Protein AF-A0A0C3EJ64-F1 (afdb_monomer_lite)

Structure (mmCIF, N/CA/C/O backbone):
data_AF-A0A0C3EJ64-F1
#
_entry.id   AF-A0A0C3EJ64-F1
#
loop_
_atom_site.group_PDB
_atom_site.id
_atom_site.type_symbol
_atom_site.label_atom_id
_atom_site.label_alt_id
_atom_site.label_comp_id
_atom_site.label_asym_id
_atom_site.label_entity_id
_atom_site.label_seq_id
_atom_site.pdbx_PDB_ins_code
_atom_site.Cartn_x
_atom_site.Cartn_y
_atom_site.Cartn_z
_atom_site.occupancy
_atom_site.B_iso_or_equiv
_atom_site.auth_seq_id
_atom_site.auth_comp_id
_atom_site.auth_asym_id
_atom_site.auth_atom_id
_atom_site.pdbx_PDB_model_num
ATOM 1 N N . MET A 1 1 ? 1.239 -13.150 14.189 1.00 53.00 1 MET A N 1
ATOM 2 C CA . MET A 1 1 ? 2.636 -13.307 13.728 1.00 53.00 1 MET A CA 1
ATOM 3 C C . MET A 1 1 ? 3.545 -12.463 14.617 1.00 53.00 1 MET A C 1
ATOM 5 O O . MET A 1 1 ? 3.537 -11.247 14.489 1.00 53.00 1 MET A O 1
ATOM 9 N N . LYS A 1 2 ? 4.251 -13.056 15.588 1.00 46.66 2 LYS A N 1
ATOM 10 C CA . LYS A 1 2 ? 5.261 -12.327 16.379 1.00 46.66 2 LYS A CA 1
ATOM 11 C C . LYS A 1 2 ? 6.628 -12.629 15.751 1.00 46.66 2 LYS A C 1
ATOM 13 O O . LYS A 1 2 ? 6.936 -13.804 15.600 1.00 46.66 2 LYS A O 1
ATOM 18 N N . LYS A 1 3 ? 7.412 -11.588 15.426 1.00 65.31 3 LYS A N 1
ATOM 19 C CA . LYS A 1 3 ? 8.783 -11.632 14.851 1.00 65.31 3 LYS A CA 1
ATOM 20 C C . LYS A 1 3 ? 8.936 -11.791 13.323 1.00 65.31 3 LYS A C 1
ATOM 22 O O . LYS A 1 3 ? 9.925 -12.368 12.893 1.00 65.31 3 LYS A O 1
ATOM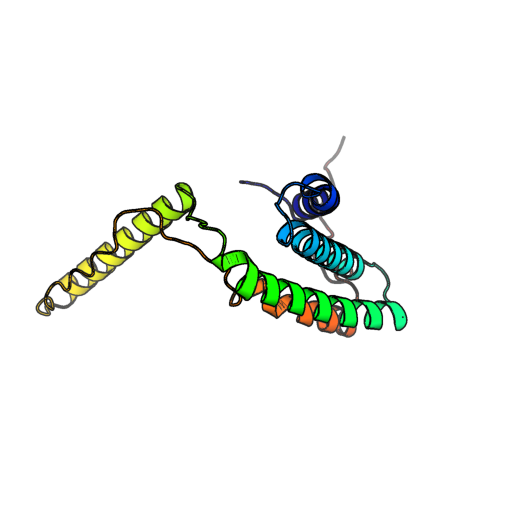 27 N N . LEU A 1 4 ? 8.035 -11.248 12.500 1.00 74.25 4 LEU A N 1
ATOM 28 C CA . LEU A 1 4 ? 8.372 -11.063 11.078 1.00 74.25 4 LEU A CA 1
ATOM 29 C C . LEU A 1 4 ? 9.239 -9.816 10.905 1.00 74.25 4 LEU A C 1
ATOM 31 O O . LEU A 1 4 ? 8.862 -8.722 11.336 1.00 74.25 4 LEU A O 1
ATOM 35 N N . ARG A 1 5 ? 10.398 -9.991 10.279 1.00 75.00 5 ARG A N 1
ATOM 36 C CA . ARG A 1 5 ? 11.263 -8.904 9.824 1.00 75.00 5 ARG A CA 1
ATOM 37 C C . ARG A 1 5 ? 10.735 -8.363 8.498 1.00 75.00 5 ARG A C 1
ATOM 39 O O . ARG A 1 5 ? 9.989 -9.028 7.786 1.00 75.00 5 ARG A O 1
ATOM 46 N N . ALA A 1 6 ? 11.165 -7.158 8.131 1.00 69.56 6 ALA A N 1
ATOM 47 C CA . ALA A 1 6 ? 10.780 -6.536 6.861 1.00 69.56 6 ALA A CA 1
ATOM 48 C C . ALA A 1 6 ? 11.119 -7.406 5.629 1.00 69.56 6 ALA A C 1
ATOM 50 O O . ALA A 1 6 ? 10.414 -7.347 4.623 1.00 69.56 6 ALA A O 1
ATOM 51 N N . LEU A 1 7 ? 12.176 -8.224 5.719 1.00 72.62 7 LEU A N 1
ATOM 52 C CA . LEU A 1 7 ? 12.563 -9.177 4.675 1.00 72.62 7 LEU A CA 1
ATOM 53 C C . LEU A 1 7 ? 11.537 -10.302 4.515 1.00 72.62 7 LEU A C 1
ATOM 55 O O . LEU A 1 7 ? 11.116 -10.573 3.399 1.00 72.62 7 LEU A O 1
ATOM 59 N N . ASP A 1 8 ? 11.044 -10.862 5.618 1.00 82.25 8 ASP A N 1
ATOM 60 C CA . ASP A 1 8 ? 10.081 -11.964 5.569 1.00 82.25 8 ASP A CA 1
ATOM 61 C C . ASP A 1 8 ? 8.775 -11.523 4.876 1.00 82.25 8 ASP A C 1
ATOM 63 O O . ASP A 1 8 ? 8.204 -12.257 4.076 1.00 82.25 8 ASP A O 1
ATOM 67 N N . PHE A 1 9 ? 8.330 -10.278 5.099 1.00 76.00 9 PHE A N 1
ATOM 68 C CA . PHE A 1 9 ? 7.167 -9.717 4.394 1.00 76.00 9 PHE A CA 1
ATOM 69 C C . PHE A 1 9 ? 7.386 -9.569 2.885 1.00 76.00 9 PHE A C 1
ATOM 71 O O . PHE A 1 9 ? 6.452 -9.774 2.111 1.00 76.00 9 PHE A O 1
ATOM 78 N N . LYS A 1 10 ? 8.601 -9.205 2.458 1.00 76.00 10 LYS A N 1
ATOM 79 C CA . LYS A 1 10 ? 8.945 -9.139 1.033 1.00 76.00 10 LYS A CA 1
ATOM 80 C C . LYS A 1 10 ? 8.849 -10.525 0.408 1.00 76.00 10 LYS A C 1
ATOM 82 O O . LYS A 1 10 ? 8.245 -10.651 -0.650 1.00 76.00 10 LYS A O 1
ATOM 87 N N . ASP A 1 11 ? 9.459 -11.519 1.039 1.00 81.88 11 ASP A N 1
ATOM 88 C CA . ASP A 1 11 ? 9.559 -12.857 0.461 1.00 81.88 11 ASP A CA 1
ATOM 89 C C . ASP A 1 11 ? 8.171 -13.510 0.380 1.00 81.88 11 ASP A C 1
ATOM 91 O O . ASP A 1 11 ? 7.820 -14.095 -0.642 1.00 81.88 11 ASP A O 1
ATOM 95 N N . ILE A 1 12 ? 7.319 -13.283 1.388 1.00 85.44 12 ILE A N 1
ATOM 96 C CA . ILE A 1 12 ? 5.901 -13.668 1.341 1.00 85.44 12 ILE A CA 1
ATOM 97 C C . ILE A 1 12 ? 5.193 -13.010 0.152 1.00 85.44 12 ILE A C 1
ATOM 99 O O . ILE A 1 12 ? 4.483 -13.690 -0.579 1.00 85.44 12 ILE A O 1
ATOM 103 N N . LEU A 1 13 ? 5.385 -11.706 -0.071 1.00 79.75 13 LEU A N 1
AT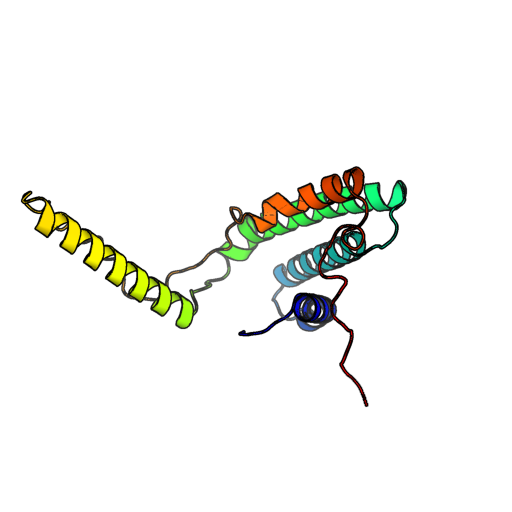OM 104 C CA . LEU A 1 13 ? 4.739 -10.996 -1.179 1.00 79.75 13 LEU A CA 1
ATOM 105 C C . LEU A 1 13 ? 5.204 -11.474 -2.558 1.00 79.75 13 LEU A C 1
ATOM 107 O O . LEU A 1 13 ? 4.402 -11.494 -3.485 1.00 79.75 13 LEU A O 1
ATOM 111 N N . GLN A 1 14 ? 6.467 -11.881 -2.698 1.00 81.25 14 GLN A N 1
ATOM 112 C CA . GLN A 1 14 ? 6.980 -12.426 -3.959 1.00 81.25 14 GLN A CA 1
ATOM 113 C C . GLN A 1 14 ? 6.333 -13.768 -4.317 1.00 81.25 14 GLN A C 1
ATOM 115 O O . GLN A 1 14 ? 6.091 -14.031 -5.491 1.00 81.25 14 GLN A O 1
ATOM 120 N N . VAL A 1 15 ? 6.030 -14.599 -3.318 1.00 86.81 15 VAL A N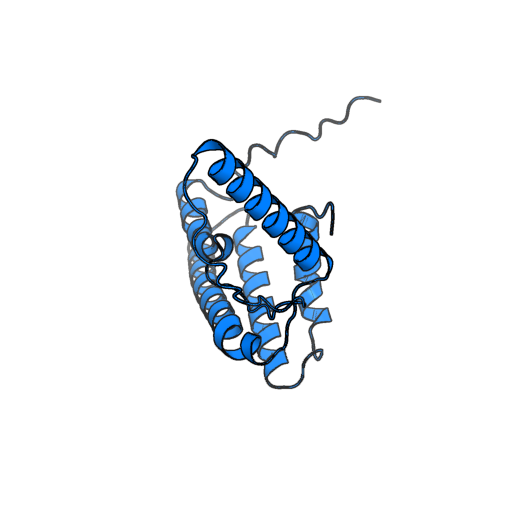 1
ATOM 121 C CA . VAL A 1 15 ? 5.385 -15.906 -3.525 1.00 86.81 15 VAL A CA 1
ATOM 122 C C . VAL A 1 15 ? 3.856 -15.790 -3.546 1.00 86.81 15 VAL A C 1
ATOM 124 O O . VAL A 1 15 ? 3.183 -16.622 -4.149 1.00 86.81 15 VAL A O 1
ATOM 127 N N . ALA A 1 16 ? 3.296 -14.736 -2.945 1.00 86.25 16 ALA A N 1
ATOM 128 C CA . ALA A 1 16 ? 1.856 -14.540 -2.822 1.00 86.25 16 ALA A CA 1
ATOM 129 C C . ALA A 1 16 ? 1.131 -14.568 -4.175 1.00 86.25 16 ALA A C 1
ATOM 131 O O . ALA A 1 16 ? 0.091 -15.209 -4.260 1.00 86.25 16 ALA A O 1
ATOM 132 N N . ILE A 1 17 ? 1.685 -13.945 -5.222 1.00 85.69 17 ILE A N 1
ATOM 133 C CA . ILE A 1 17 ? 1.077 -13.906 -6.569 1.00 85.69 17 ILE A CA 1
ATOM 134 C C . ILE A 1 17 ? 0.671 -15.319 -7.025 1.00 85.69 17 ILE A C 1
ATOM 136 O O . ILE A 1 17 ? -0.485 -15.544 -7.377 1.00 85.69 17 ILE A O 1
ATOM 140 N N . LEU A 1 18 ? 1.583 -16.289 -6.891 1.00 85.69 18 LEU A N 1
ATOM 141 C CA . LEU A 1 18 ? 1.348 -17.689 -7.264 1.00 85.69 18 LEU A CA 1
ATOM 142 C C . LEU A 1 18 ? 0.320 -18.377 -6.356 1.00 85.69 18 LEU A C 1
ATOM 144 O O . LEU A 1 18 ? -0.490 -19.169 -6.818 1.00 85.69 18 LEU A O 1
ATOM 148 N N . CYS A 1 19 ? 0.335 -18.092 -5.053 1.00 88.94 19 CYS A N 1
ATOM 149 C CA . CYS A 1 19 ? -0.607 -18.705 -4.112 1.00 88.94 19 CYS A CA 1
ATOM 150 C C . CYS A 1 19 ? -2.047 -18.207 -4.284 1.00 88.94 19 CYS A C 1
ATOM 152 O O . CYS A 1 19 ? -2.983 -18.897 -3.885 1.00 88.94 19 CYS A O 1
ATOM 154 N N . PHE A 1 20 ? -2.215 -16.996 -4.808 1.00 86.69 20 PHE A N 1
ATOM 155 C CA . PHE A 1 20 ? -3.518 -16.385 -5.024 1.00 86.69 20 PHE A CA 1
ATOM 156 C C . PHE A 1 20 ? -4.100 -16.697 -6.407 1.00 86.69 20 PHE A C 1
ATOM 158 O O . PHE A 1 20 ? -5.221 -16.283 -6.675 1.00 86.69 20 PHE A O 1
ATOM 165 N N . GLU A 1 21 ? -3.371 -17.384 -7.293 1.00 89.69 21 GLU A N 1
ATOM 166 C CA . GLU A 1 21 ? -3.820 -17.660 -8.663 1.00 89.69 21 GLU A CA 1
ATOM 167 C C . GLU A 1 21 ? -4.940 -18.705 -8.665 1.00 89.69 21 GLU A C 1
ATOM 169 O O . GLU A 1 21 ? -4.760 -19.827 -8.191 1.00 89.69 21 GLU A O 1
ATOM 174 N N . GLY A 1 22 ? -6.123 -18.325 -9.160 1.00 87.88 22 GLY A N 1
ATOM 175 C CA . GLY A 1 22 ? -7.301 -19.191 -9.172 1.00 87.88 22 GLY A CA 1
ATOM 176 C C . GLY A 1 22 ? -7.896 -19.466 -7.788 1.00 87.88 22 GLY A C 1
ATOM 177 O O . GLY A 1 22 ? -8.739 -20.357 -7.655 1.00 87.88 22 GLY A O 1
ATOM 178 N N . LEU A 1 23 ? -7.478 -18.728 -6.752 1.00 90.06 23 LEU A N 1
ATOM 179 C CA . LEU A 1 23 ? -8.003 -18.907 -5.398 1.00 90.06 23 LEU A CA 1
ATOM 180 C C . LEU A 1 23 ? -9.417 -18.331 -5.268 1.00 90.06 23 L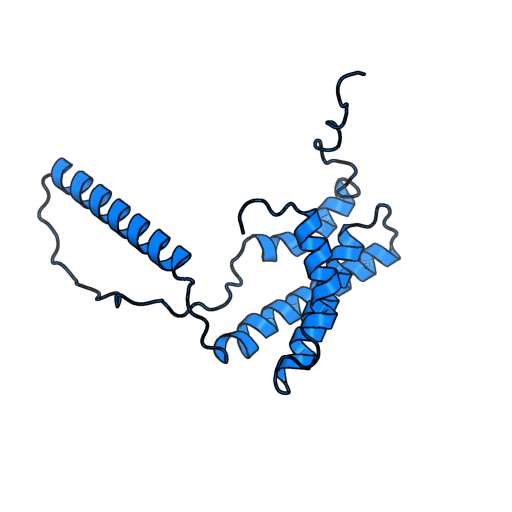EU A C 1
ATOM 182 O O . LEU A 1 23 ? -10.228 -18.842 -4.491 1.00 90.06 23 LEU A O 1
ATOM 186 N N . PHE A 1 24 ? -9.717 -17.262 -6.009 1.00 87.56 24 PHE A N 1
ATOM 187 C CA . PHE A 1 24 ? -10.997 -16.569 -5.932 1.00 87.56 24 PHE A CA 1
ATOM 188 C C . PHE A 1 24 ? -11.863 -16.809 -7.175 1.00 87.56 24 PHE A C 1
ATOM 190 O O . PHE A 1 24 ? -11.355 -17.029 -8.272 1.00 87.56 24 PHE A O 1
ATOM 197 N N . PRO A 1 25 ? -13.201 -16.748 -7.046 1.00 88.75 25 PRO A N 1
ATOM 198 C CA . PRO A 1 25 ? -14.073 -16.811 -8.209 1.00 88.75 25 PRO A CA 1
ATOM 199 C C . PRO A 1 25 ? -13.927 -15.548 -9.069 1.00 88.75 25 PRO A C 1
ATOM 201 O O . PRO A 1 25 ? -13.708 -14.439 -8.563 1.00 88.75 25 PRO A O 1
ATOM 204 N N . ALA A 1 26 ? -14.112 -15.700 -10.381 1.00 85.88 26 ALA A N 1
ATOM 205 C CA . ALA A 1 26 ? -14.224 -14.563 -11.286 1.00 85.88 26 ALA A CA 1
ATOM 206 C C . ALA A 1 26 ? -15.409 -13.666 -10.861 1.00 85.88 26 ALA A C 1
ATOM 208 O O . ALA A 1 26 ? -16.477 -14.192 -10.534 1.00 85.88 26 ALA A O 1
ATOM 209 N N . PRO A 1 27 ? -15.259 -12.326 -10.853 1.00 84.50 27 PRO A N 1
ATOM 210 C CA . PRO A 1 27 ? -14.168 -11.540 -11.442 1.00 84.50 27 PRO A CA 1
ATOM 211 C C . PRO A 1 27 ? -13.046 -11.125 -10.464 1.00 84.50 27 PRO A C 1
ATOM 213 O O . PRO A 1 27 ? -12.192 -10.329 -10.842 1.00 84.50 27 PRO A O 1
ATOM 216 N N . PHE A 1 28 ? -13.046 -11.585 -9.209 1.00 87.94 28 PHE A N 1
ATOM 217 C CA . PHE A 1 28 ? -12.160 -11.040 -8.164 1.00 87.94 28 PHE A CA 1
ATOM 218 C C . PHE A 1 28 ? -10.706 -11.466 -8.294 1.00 87.94 28 PHE A C 1
ATOM 220 O O . PHE A 1 28 ? -9.822 -10.688 -7.943 1.00 87.94 28 PHE A O 1
ATOM 227 N N . ASP A 1 29 ? -10.479 -12.670 -8.811 1.00 89.50 29 ASP A N 1
ATOM 228 C CA . ASP A 1 29 ? -9.147 -13.253 -8.949 1.00 89.50 29 ASP A CA 1
ATOM 229 C C . ASP A 1 29 ? -8.218 -12.357 -9.772 1.00 89.50 29 ASP A C 1
ATOM 231 O O . ASP A 1 29 ? -7.200 -11.897 -9.264 1.00 89.50 29 ASP A O 1
ATOM 235 N N . GLY A 1 30 ? -8.642 -11.978 -10.983 1.00 89.31 30 GLY A N 1
ATOM 236 C CA . GLY A 1 30 ? -7.862 -11.098 -11.857 1.00 89.31 30 GLY A CA 1
ATOM 237 C C . GLY A 1 30 ? -7.541 -9.749 -11.209 1.00 89.31 30 GLY A C 1
ATOM 238 O O . GLY A 1 30 ? -6.407 -9.290 -11.266 1.00 89.31 30 GLY A O 1
ATOM 239 N N . TYR A 1 31 ? -8.498 -9.147 -10.498 1.00 90.69 31 TYR A N 1
ATOM 240 C CA . TYR A 1 31 ? -8.250 -7.880 -9.803 1.00 90.69 31 TYR A CA 1
ATOM 241 C C . TYR A 1 31 ? -7.262 -8.004 -8.643 1.00 90.69 31 TYR A C 1
ATOM 243 O O . TYR A 1 31 ? -6.476 -7.088 -8.404 1.00 90.69 31 TYR A O 1
ATOM 251 N N . LEU A 1 32 ? -7.314 -9.105 -7.894 1.00 91.12 32 LEU A N 1
ATOM 252 C CA . LEU A 1 32 ? -6.364 -9.361 -6.815 1.00 91.12 32 LEU A CA 1
ATOM 253 C C . LEU A 1 32 ? -4.969 -9.647 -7.363 1.00 91.12 32 LEU A C 1
ATOM 255 O O . LEU A 1 32 ? -3.994 -9.172 -6.784 1.00 91.12 32 LEU A O 1
ATOM 259 N N . GLN A 1 33 ? -4.881 -10.352 -8.490 1.00 91.06 33 GLN A N 1
ATOM 260 C CA . GLN A 1 33 ? -3.630 -10.580 -9.204 1.00 91.06 33 GLN A CA 1
ATOM 261 C C . GLN A 1 33 ? -3.015 -9.270 -9.704 1.00 91.06 33 GLN A C 1
ATOM 263 O O . GLN A 1 33 ? -1.847 -9.009 -9.423 1.00 91.06 33 GLN A O 1
ATOM 268 N N . ASP 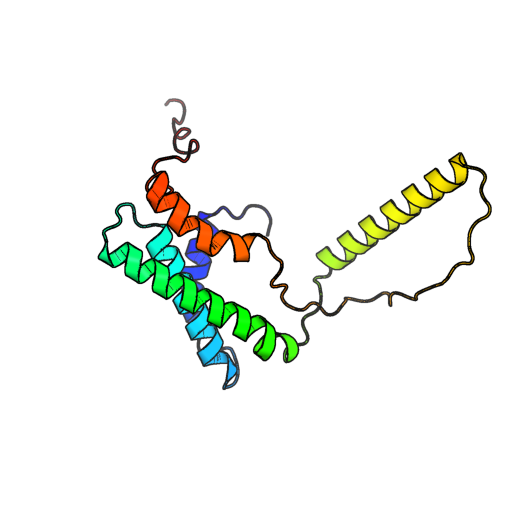A 1 34 ? -3.809 -8.395 -10.326 1.00 91.94 34 ASP A N 1
ATOM 269 C CA . ASP A 1 34 ? -3.360 -7.063 -10.751 1.00 91.94 34 ASP A CA 1
ATOM 270 C C . ASP A 1 34 ? -2.858 -6.227 -9.562 1.00 91.94 34 ASP A C 1
ATOM 272 O O . ASP A 1 34 ? -1.806 -5.589 -9.631 1.00 91.94 34 ASP A O 1
ATOM 276 N N . LEU A 1 35 ? -3.583 -6.248 -8.436 1.00 92.50 35 LEU A N 1
ATOM 277 C CA . LEU A 1 35 ? -3.186 -5.535 -7.220 1.00 92.50 35 LEU A CA 1
ATOM 278 C C . LEU A 1 35 ? -1.875 -6.082 -6.632 1.00 92.50 35 LEU A C 1
ATOM 280 O O . LEU A 1 35 ? -1.014 -5.303 -6.219 1.00 92.50 35 LEU A O 1
ATOM 284 N N . LEU A 1 36 ? -1.723 -7.408 -6.565 1.00 91.81 36 LEU A N 1
ATOM 285 C CA . LEU A 1 36 ? -0.508 -8.062 -6.072 1.00 91.81 36 LEU A CA 1
ATOM 286 C C . LEU A 1 36 ? 0.686 -7.771 -6.985 1.00 91.81 36 LEU A C 1
ATOM 288 O O . LEU A 1 36 ? 1.779 -7.494 -6.487 1.00 91.81 36 LEU A O 1
ATOM 292 N N . TRP A 1 37 ? 0.465 -7.776 -8.300 1.00 92.00 37 TRP A N 1
ATOM 293 C CA . TRP A 1 37 ? 1.457 -7.401 -9.297 1.00 92.00 37 TRP A CA 1
ATOM 294 C C . TRP A 1 37 ? 1.921 -5.954 -9.115 1.00 92.00 37 TRP A C 1
ATOM 296 O O . TRP A 1 37 ? 3.117 -5.718 -8.935 1.00 92.00 37 TRP A O 1
ATOM 306 N N . ASP A 1 38 ? 0.997 -4.990 -9.061 1.00 92.81 38 ASP A N 1
ATOM 307 C CA . ASP A 1 38 ? 1.326 -3.571 -8.866 1.00 92.81 38 ASP A CA 1
ATOM 308 C C . ASP A 1 38 ? 2.095 -3.343 -7.558 1.00 92.81 38 ASP A C 1
ATOM 310 O O . ASP A 1 38 ? 3.045 -2.555 -7.509 1.00 92.81 38 ASP A O 1
ATOM 314 N N . LEU A 1 39 ? 1.737 -4.065 -6.493 1.00 91.25 39 LEU A N 1
ATOM 315 C CA . LEU A 1 39 ? 2.421 -3.986 -5.206 1.00 91.25 39 LEU A CA 1
ATOM 316 C C . LEU A 1 39 ? 3.842 -4.568 -5.289 1.00 91.25 39 LEU A C 1
ATOM 318 O O . LEU A 1 39 ? 4.787 -3.967 -4.768 1.00 91.25 39 LEU A O 1
ATOM 322 N N . ALA A 1 40 ? 4.024 -5.699 -5.975 1.00 90.38 40 ALA A N 1
ATOM 323 C CA . ALA A 1 40 ? 5.336 -6.301 -6.202 1.00 90.38 40 ALA A CA 1
ATOM 324 C C . ALA A 1 40 ? 6.244 -5.399 -7.055 1.00 90.38 40 ALA A C 1
ATOM 326 O O . ALA A 1 40 ? 7.406 -5.177 -6.694 1.00 90.38 40 ALA A O 1
ATOM 327 N N . VAL A 1 41 ? 5.711 -4.820 -8.134 1.00 91.19 41 VAL A N 1
ATOM 328 C CA . VAL A 1 41 ? 6.428 -3.872 -8.997 1.00 91.19 41 VAL A CA 1
ATOM 329 C C . VAL A 1 41 ? 6.801 -2.615 -8.209 1.00 91.19 41 VAL A C 1
ATOM 331 O O . VAL A 1 41 ? 7.968 -2.216 -8.206 1.00 91.19 41 VAL A O 1
ATOM 334 N N . TRP A 1 42 ? 5.870 -2.031 -7.453 1.00 91.94 42 TRP A N 1
ATOM 335 C CA . TRP A 1 42 ? 6.144 -0.870 -6.602 1.00 91.94 42 TRP A CA 1
ATOM 336 C C . TRP A 1 42 ? 7.264 -1.149 -5.586 1.00 91.94 42 TRP A C 1
ATOM 338 O O . TRP A 1 42 ? 8.201 -0.360 -5.452 1.00 91.94 42 TRP A O 1
ATOM 348 N N . LEU A 1 43 ? 7.230 -2.311 -4.922 1.00 88.56 43 LEU A N 1
ATOM 349 C CA . LEU A 1 43 ? 8.283 -2.728 -3.990 1.00 88.56 43 LEU A CA 1
ATOM 350 C C . LEU A 1 43 ? 9.632 -2.969 -4.670 1.00 88.56 43 LEU A C 1
ATOM 352 O O . LEU A 1 43 ? 10.669 -2.746 -4.042 1.00 88.56 43 LEU A O 1
ATOM 356 N N . SER A 1 44 ? 9.633 -3.452 -5.915 1.00 88.75 44 SER A N 1
ATOM 357 C CA . SER A 1 44 ? 10.860 -3.648 -6.688 1.00 88.75 44 SER A CA 1
ATOM 358 C C . SER A 1 44 ? 11.535 -2.312 -6.997 1.00 88.75 44 SER A C 1
ATOM 360 O O . SER A 1 44 ? 12.733 -2.175 -6.754 1.00 88.75 44 SER A O 1
ATOM 362 N N . TYR A 1 45 ? 10.757 -1.298 -7.397 1.00 90.38 45 TYR A N 1
ATOM 363 C CA . TYR A 1 45 ? 11.259 0.055 -7.615 1.00 90.38 45 TYR A CA 1
ATOM 364 C C . TYR A 1 45 ? 11.770 0.688 -6.326 1.00 90.38 45 TYR A C 1
ATOM 366 O O . TYR A 1 45 ? 12.876 1.216 -6.321 1.00 90.38 45 TYR A O 1
ATOM 374 N N . GLY A 1 46 ? 11.028 0.572 -5.221 1.00 87.00 46 GLY A N 1
ATOM 375 C CA . GLY A 1 46 ? 11.463 1.103 -3.926 1.00 87.00 46 GLY A CA 1
ATOM 376 C C . GLY A 1 46 ? 12.762 0.479 -3.393 1.00 87.00 46 GLY A C 1
ATOM 377 O O . GLY A 1 46 ? 13.392 1.052 -2.510 1.00 87.00 46 GLY A O 1
ATOM 378 N N . LYS A 1 47 ? 13.175 -0.683 -3.917 1.00 82.88 47 LYS A N 1
ATOM 379 C CA . LYS A 1 47 ? 14.411 -1.390 -3.541 1.00 82.88 47 LYS A CA 1
ATOM 380 C C . LYS A 1 47 ? 15.575 -1.177 -4.496 1.00 82.88 47 LYS A C 1
ATOM 382 O O . LYS A 1 47 ? 16.656 -1.715 -4.241 1.00 82.88 47 LYS A O 1
ATOM 387 N N . LEU A 1 48 ? 15.379 -0.454 -5.594 1.00 87.50 48 LEU A N 1
ATOM 388 C CA . LEU A 1 48 ? 16.481 -0.175 -6.499 1.00 87.50 48 LEU A CA 1
ATOM 389 C C . LEU A 1 48 ? 17.548 0.635 -5.763 1.00 87.50 48 LEU A C 1
ATOM 391 O O . LEU A 1 48 ? 17.266 1.655 -5.145 1.00 87.50 48 LEU A O 1
ATOM 395 N N . ARG A 1 49 ? 18.795 0.170 -5.860 1.00 85.38 49 ARG A N 1
ATOM 396 C CA . ARG A 1 49 ? 19.970 0.879 -5.327 1.00 85.38 49 ARG A CA 1
ATOM 397 C C . ARG A 1 49 ? 20.431 2.018 -6.229 1.00 85.38 49 ARG A C 1
ATOM 399 O O . ARG A 1 49 ? 21.291 2.803 -5.857 1.00 85.38 49 ARG A O 1
ATOM 406 N N . GLN A 1 50 ? 19.856 2.104 -7.422 1.00 87.88 50 GLN A N 1
ATOM 407 C CA . GLN A 1 50 ? 20.118 3.172 -8.363 1.00 87.88 50 GLN A CA 1
ATOM 408 C C . GLN A 1 50 ? 18.837 3.499 -9.118 1.00 87.88 50 GLN A C 1
ATOM 410 O O . GLN A 1 50 ? 18.210 2.628 -9.725 1.00 87.88 50 GLN A O 1
ATOM 415 N N . HIS A 1 51 ? 18.479 4.776 -9.104 1.00 90.62 51 HIS A N 1
ATOM 416 C CA . HIS A 1 51 ? 17.384 5.306 -9.894 1.00 90.62 51 HIS A CA 1
ATOM 417 C C . HIS A 1 51 ? 17.919 6.118 -11.071 1.00 90.62 51 HIS A C 1
ATOM 419 O O . HIS A 1 51 ? 18.895 6.854 -10.955 1.00 90.62 51 HIS A O 1
ATOM 425 N N . THR A 1 52 ? 17.255 5.986 -12.211 1.00 91.56 52 THR A N 1
ATOM 426 C CA . THR A 1 52 ? 17.444 6.813 -13.402 1.00 91.56 52 THR A CA 1
ATOM 427 C C . THR A 1 52 ? 16.151 7.588 -13.653 1.00 91.56 52 THR A C 1
ATOM 429 O O . THR A 1 52 ? 15.104 7.265 -13.087 1.00 91.56 52 THR A O 1
ATOM 432 N N . GLY A 1 53 ? 16.182 8.612 -14.512 1.00 91.69 53 GLY A N 1
ATOM 433 C CA . GLY A 1 53 ? 14.973 9.385 -14.831 1.00 91.69 53 GLY A CA 1
ATOM 434 C C . GLY A 1 53 ? 13.815 8.508 -15.332 1.00 91.69 53 GLY A C 1
ATOM 435 O O . GLY A 1 53 ? 12.663 8.718 -14.954 1.00 91.69 53 GLY A O 1
ATOM 436 N N . SER A 1 54 ? 14.123 7.462 -16.105 1.00 93.69 54 SER A N 1
ATOM 437 C CA . SER A 1 54 ? 13.130 6.507 -16.604 1.00 93.69 54 SER A CA 1
ATOM 438 C C . SER A 1 54 ? 12.554 5.610 -15.505 1.00 93.69 54 SER A C 1
ATOM 440 O O . SER A 1 54 ? 11.337 5.400 -15.477 1.00 93.69 54 SER A O 1
ATOM 442 N N . THR A 1 55 ? 13.372 5.111 -14.568 1.00 92.62 55 THR A N 1
ATOM 443 C CA . THR A 1 55 ? 12.856 4.286 -13.462 1.00 92.62 55 THR A CA 1
ATOM 444 C C . THR A 1 55 ? 12.057 5.112 -12.465 1.00 92.62 55 THR A C 1
ATOM 446 O O . THR A 1 55 ? 11.040 4.629 -11.980 1.00 92.62 55 THR A O 1
ATOM 449 N N . LEU A 1 56 ? 12.427 6.372 -12.218 1.00 92.44 56 LEU A N 1
ATOM 450 C CA . LEU A 1 56 ? 11.630 7.290 -11.394 1.00 92.44 56 LEU A CA 1
ATOM 451 C C . LEU A 1 56 ? 10.273 7.592 -12.028 1.00 92.44 56 LEU A C 1
ATOM 453 O O . LEU A 1 56 ? 9.256 7.558 -11.336 1.00 92.44 56 LEU A O 1
ATOM 457 N N . ASN A 1 57 ? 10.236 7.838 -13.340 1.00 93.88 57 ASN A N 1
ATOM 458 C CA . ASN A 1 57 ? 8.976 8.043 -14.049 1.00 93.88 57 ASN A CA 1
ATOM 459 C C . ASN A 1 57 ? 8.085 6.791 -13.976 1.00 93.88 57 ASN A C 1
ATOM 461 O O . ASN A 1 57 ? 6.911 6.883 -13.626 1.00 93.88 57 ASN A O 1
ATOM 465 N N . SER A 1 58 ? 8.666 5.612 -14.213 1.00 93.88 58 SER A N 1
ATOM 466 C CA . SER A 1 58 ? 7.954 4.329 -14.121 1.00 93.88 58 SER A CA 1
ATOM 467 C C . SER A 1 58 ? 7.440 4.063 -12.704 1.00 93.88 58 SER A C 1
ATOM 469 O O . SER A 1 58 ? 6.301 3.637 -12.517 1.00 93.88 58 SER A O 1
ATOM 471 N N . PHE A 1 59 ? 8.238 4.387 -11.686 1.00 93.81 59 PHE A N 1
ATOM 472 C CA . PHE A 1 59 ? 7.851 4.237 -10.288 1.00 93.81 59 PHE A CA 1
ATOM 473 C C . PHE A 1 59 ? 6.699 5.181 -9.914 1.00 93.81 59 PHE A C 1
ATOM 475 O O . PHE A 1 59 ? 5.776 4.791 -9.196 1.00 93.81 59 PHE A O 1
ATOM 482 N N . ARG A 1 60 ? 6.684 6.399 -10.466 1.00 93.00 60 ARG A N 1
ATOM 483 C CA . ARG A 1 60 ? 5.583 7.357 -10.302 1.00 93.00 60 ARG A CA 1
ATOM 484 C C . ARG A 1 60 ? 4.282 6.844 -10.913 1.00 93.00 60 ARG A C 1
ATOM 486 O O . ARG A 1 60 ? 3.259 6.855 -10.233 1.00 93.00 60 ARG A O 1
ATOM 493 N N . VAL A 1 61 ? 4.340 6.330 -12.142 1.00 94.06 61 VAL A N 1
ATOM 494 C CA . VAL A 1 61 ? 3.193 5.698 -12.817 1.00 94.06 61 VAL A CA 1
ATOM 495 C C . VAL A 1 61 ? 2.680 4.502 -12.013 1.00 94.06 61 VAL A C 1
ATOM 497 O O . VAL A 1 61 ? 1.489 4.423 -11.721 1.00 94.06 61 VAL A O 1
ATOM 500 N N . THR A 1 62 ? 3.584 3.627 -11.571 1.00 94.25 62 THR A N 1
ATOM 501 C CA . THR A 1 62 ? 3.241 2.446 -10.761 1.00 94.25 62 THR A CA 1
ATOM 502 C C . THR A 1 62 ? 2.590 2.847 -9.439 1.00 94.25 62 THR A C 1
ATOM 504 O O . THR A 1 62 ? 1.602 2.251 -9.034 1.00 94.25 62 THR A O 1
ATOM 507 N N . THR A 1 63 ? 3.087 3.891 -8.770 1.00 93.50 63 THR A N 1
ATOM 508 C CA . THR A 1 63 ? 2.496 4.387 -7.515 1.00 93.50 63 THR A CA 1
ATOM 509 C C . THR A 1 63 ? 1.064 4.882 -7.724 1.00 93.50 63 THR A C 1
ATOM 511 O O . THR A 1 63 ? 0.197 4.642 -6.881 1.00 93.50 63 THR A O 1
ATOM 514 N N . THR A 1 64 ? 0.788 5.544 -8.852 1.00 92.75 64 THR A N 1
ATOM 515 C CA . THR A 1 64 ? -0.574 5.956 -9.219 1.00 92.75 64 THR A CA 1
ATOM 516 C C . THR A 1 64 ? -1.470 4.752 -9.523 1.00 92.75 64 THR A C 1
ATOM 518 O O . THR A 1 64 ? -2.582 4.703 -8.998 1.00 92.75 64 THR A O 1
ATOM 521 N N . SER A 1 65 ? -0.984 3.770 -10.293 1.00 93.62 65 SER A N 1
ATOM 522 C CA . SER A 1 65 ? -1.720 2.525 -10.580 1.00 93.62 65 SER A CA 1
ATOM 523 C C . SER A 1 65 ? -2.061 1.766 -9.298 1.00 93.62 65 SER A C 1
ATOM 525 O O . SER A 1 65 ? -3.231 1.512 -9.017 1.00 93.62 65 SER A O 1
ATOM 527 N N . LEU A 1 66 ? -1.062 1.538 -8.442 1.00 94.00 66 LEU A N 1
ATOM 528 C CA . LEU A 1 66 ? -1.228 0.875 -7.153 1.00 94.00 66 LEU A CA 1
ATOM 529 C C . LEU A 1 66 ? -2.255 1.595 -6.275 1.00 94.00 66 LEU A C 1
ATOM 531 O O . LEU A 1 66 ? -3.122 0.958 -5.682 1.00 94.00 66 LEU A O 1
ATOM 535 N N . SER A 1 67 ? -2.195 2.928 -6.208 1.00 91.94 67 SER A N 1
ATOM 536 C CA . SER A 1 67 ? -3.176 3.713 -5.451 1.00 91.94 67 SER A CA 1
ATOM 537 C C . SER A 1 67 ? -4.590 3.486 -5.989 1.00 91.94 67 SER A C 1
ATOM 539 O O . SER A 1 67 ? -5.507 3.214 -5.217 1.00 91.94 67 SER A O 1
ATOM 541 N N . PHE A 1 68 ? -4.775 3.524 -7.310 1.00 92.19 68 PHE A N 1
ATOM 542 C CA . PHE A 1 68 ? -6.067 3.240 -7.930 1.00 92.19 68 PHE A CA 1
ATOM 543 C C . PHE A 1 68 ? -6.570 1.827 -7.595 1.00 92.19 68 PHE A C 1
ATOM 545 O O . PHE A 1 68 ? -7.720 1.680 -7.177 1.00 92.19 68 PHE A O 1
ATOM 552 N N . GLN A 1 69 ? -5.712 0.807 -7.689 1.00 92.81 69 GLN A N 1
ATOM 553 C CA . GLN A 1 69 ? -6.074 -0.575 -7.360 1.00 92.81 69 GLN A CA 1
ATOM 554 C C . GLN A 1 69 ? -6.428 -0.750 -5.877 1.00 92.81 69 GLN A C 1
ATOM 556 O O . GLN A 1 69 ? -7.408 -1.418 -5.559 1.00 92.81 69 GLN A O 1
ATOM 561 N N . ILE A 1 70 ? -5.703 -0.103 -4.958 1.00 92.62 70 ILE A N 1
ATOM 562 C CA . ILE A 1 70 ? -6.009 -0.128 -3.517 1.00 92.62 70 ILE A CA 1
ATOM 563 C C . ILE A 1 70 ? -7.375 0.512 -3.239 1.00 92.62 70 ILE A C 1
ATOM 565 O O . ILE A 1 70 ? -8.181 -0.033 -2.483 1.00 92.62 70 ILE A O 1
ATOM 569 N N . HIS A 1 71 ? -7.659 1.657 -3.864 1.00 91.81 71 HIS A N 1
ATOM 570 C CA . HIS A 1 71 ? -8.956 2.320 -3.737 1.00 91.81 71 HIS A CA 1
ATOM 571 C C . HIS A 1 71 ? -10.089 1.474 -4.328 1.00 91.81 71 HIS A C 1
ATOM 573 O O . HIS A 1 71 ? -11.159 1.368 -3.725 1.00 91.81 71 HIS A O 1
ATOM 579 N N . LYS A 1 72 ? -9.857 0.833 -5.477 1.00 90.94 72 LYS A N 1
ATOM 580 C CA . LYS A 1 72 ? -10.806 -0.098 -6.088 1.00 90.94 72 LYS A CA 1
ATOM 581 C C . LYS A 1 72 ? -11.062 -1.292 -5.171 1.00 90.94 72 LYS A C 1
ATOM 583 O O . LYS A 1 72 ? -12.212 -1.558 -4.848 1.00 90.94 72 LYS A O 1
ATOM 588 N N . PHE A 1 73 ? -10.017 -1.934 -4.655 1.00 90.69 73 PHE A N 1
ATOM 589 C CA . PHE A 1 73 ? -10.130 -3.034 -3.697 1.00 90.69 73 PHE A CA 1
ATOM 590 C C . PHE A 1 73 ? -10.990 -2.652 -2.484 1.00 90.69 73 PHE A C 1
ATOM 592 O O . PHE A 1 73 ? -11.941 -3.363 -2.157 1.00 90.69 73 PHE A O 1
ATOM 599 N N . ALA A 1 74 ? -10.727 -1.488 -1.884 1.00 90.94 74 ALA A N 1
ATOM 600 C CA . ALA A 1 74 ? -11.474 -0.992 -0.732 1.00 90.94 74 ALA A CA 1
ATOM 601 C C . ALA A 1 74 ? -12.966 -0.758 -1.023 1.00 90.94 74 ALA A C 1
ATOM 603 O O . ALA A 1 74 ? -13.813 -1.078 -0.191 1.00 90.94 74 ALA A O 1
ATOM 604 N N . ASN A 1 75 ? -13.286 -0.199 -2.194 1.00 89.31 75 ASN A N 1
ATOM 605 C CA . ASN A 1 75 ? -14.639 0.252 -2.520 1.00 89.31 75 ASN A CA 1
ATOM 606 C C . ASN A 1 75 ? -15.492 -0.808 -3.223 1.00 89.31 75 ASN A C 1
ATOM 608 O O . ASN A 1 75 ? -16.712 -0.782 -3.089 1.00 89.31 75 ASN A O 1
ATOM 612 N N . THR A 1 76 ? -14.885 -1.716 -3.990 1.00 86.56 76 THR A N 1
ATOM 613 C CA . THR A 1 76 ? -15.623 -2.687 -4.811 1.00 86.56 76 THR A CA 1
ATOM 614 C C . THR A 1 76 ? -15.511 -4.109 -4.288 1.00 86.56 76 THR A C 1
ATOM 616 O O . THR A 1 76 ? -16.500 -4.829 -4.328 1.00 86.56 76 THR A O 1
ATOM 619 N N . ILE A 1 77 ? -14.337 -4.517 -3.791 1.00 86.44 77 ILE A N 1
ATOM 620 C CA . ILE A 1 77 ? -14.067 -5.909 -3.399 1.00 86.44 77 ILE A CA 1
ATOM 621 C C . ILE A 1 77 ? -14.378 -6.109 -1.915 1.00 86.44 77 ILE A C 1
ATOM 623 O O . ILE A 1 77 ? -15.182 -6.967 -1.565 1.00 86.44 77 ILE A O 1
ATOM 627 N N . CYS A 1 78 ? -13.810 -5.290 -1.024 1.00 85.94 78 CYS A N 1
ATOM 628 C CA . CYS A 1 78 ? -14.003 -5.448 0.422 1.00 85.94 78 CYS A CA 1
ATOM 629 C C . CYS A 1 78 ? -15.470 -5.514 0.880 1.00 85.94 78 CYS A C 1
ATOM 631 O O . CYS A 1 78 ? -15.750 -6.343 1.741 1.00 85.94 78 CYS A O 1
ATOM 633 N N . PRO A 1 79 ? -16.420 -4.721 0.340 1.00 87.25 79 PRO A N 1
ATOM 634 C CA . PRO A 1 79 ? -17.818 -4.797 0.771 1.00 87.25 79 PRO A CA 1
ATOM 635 C C . PRO A 1 79 ? -18.509 -6.123 0.433 1.00 87.25 79 PRO A C 1
ATOM 637 O O . PRO A 1 79 ? -19.532 -6.444 1.029 1.00 87.25 79 PRO A O 1
ATOM 640 N N . GLN A 1 80 ? -17.977 -6.890 -0.521 1.00 85.69 80 GLN A N 1
ATOM 641 C CA . GLN A 1 80 ? -18.559 -8.163 -0.952 1.00 85.69 80 GLN A CA 1
ATOM 642 C C . GLN A 1 80 ? -18.123 -9.335 -0.066 1.00 85.69 80 GLN A C 1
ATOM 644 O O . GLN A 1 80 ? -18.798 -10.364 -0.028 1.00 85.69 80 GLN A O 1
ATOM 649 N N . PHE A 1 81 ? -17.027 -9.179 0.681 1.00 83.88 81 PHE A N 1
ATOM 650 C CA . PHE A 1 81 ? -16.523 -10.198 1.592 1.00 83.88 81 PHE A CA 1
ATOM 651 C C . PHE A 1 81 ? -16.879 -9.858 3.039 1.00 83.88 81 PHE A C 1
ATOM 653 O O . PHE A 1 81 ? -16.572 -8.788 3.558 1.00 83.88 81 PHE A O 1
ATOM 660 N N . HIS A 1 82 ? -17.497 -10.816 3.726 1.00 81.94 82 HIS A N 1
ATOM 661 C CA . HIS A 1 82 ? -17.846 -10.690 5.138 1.00 81.94 82 HIS A CA 1
ATOM 662 C C . HIS A 1 82 ? -16.625 -10.977 6.023 1.00 81.94 82 HIS A C 1
ATOM 664 O O . HIS A 1 82 ? -16.508 -12.043 6.627 1.00 81.94 82 HIS A O 1
ATOM 670 N N . THR A 1 83 ? -15.699 -10.024 6.100 1.00 83.06 83 THR A N 1
ATOM 671 C CA . THR A 1 83 ? -14.520 -10.110 6.967 1.00 83.06 83 THR A CA 1
ATOM 672 C C . THR A 1 83 ? -14.859 -9.689 8.394 1.00 83.06 83 THR A C 1
ATOM 674 O O . THR A 1 83 ? -15.473 -8.646 8.636 1.00 83.06 83 THR A O 1
ATOM 677 N N . LYS A 1 84 ? -14.456 -10.514 9.362 1.00 82.94 84 LYS A N 1
ATOM 678 C CA . LYS A 1 84 ? -14.619 -10.261 10.798 1.00 82.94 84 LYS A CA 1
ATOM 679 C C . LYS A 1 84 ? -13.260 -10.061 11.447 1.00 82.94 84 LYS A C 1
ATOM 681 O O . LYS A 1 84 ? -12.261 -10.598 10.970 1.00 82.94 84 LYS A O 1
ATOM 686 N N . GLU A 1 85 ? -13.234 -9.291 12.527 1.00 79.19 85 GLU A N 1
ATOM 687 C CA . GLU A 1 85 ? -12.022 -9.157 13.333 1.00 79.19 85 GLU A CA 1
ATOM 688 C C . GLU A 1 85 ? -11.576 -10.516 13.879 1.00 79.19 85 GLU A C 1
ATOM 690 O O . GLU A 1 85 ? -12.383 -11.411 14.148 1.00 79.19 85 GLU A O 1
ATOM 695 N N . THR A 1 86 ? -10.263 -10.682 14.017 1.00 82.25 86 THR A N 1
ATOM 696 C CA . THR A 1 86 ? -9.719 -11.913 14.590 1.00 82.25 86 THR A CA 1
ATOM 697 C C . THR A 1 86 ? -10.051 -11.994 16.088 1.00 82.25 86 THR A C 1
ATOM 699 O O . THR A 1 86 ? -10.123 -10.955 16.749 1.00 82.25 86 THR A O 1
ATOM 702 N N . PRO A 1 87 ? -10.163 -13.199 16.687 1.00 82.31 87 PRO A N 1
ATOM 703 C CA . PRO A 1 87 ? -10.467 -13.339 18.118 1.00 82.31 87 PRO A CA 1
ATOM 704 C C . PRO A 1 87 ? -9.466 -12.598 19.016 1.00 82.31 87 PRO A C 1
ATOM 706 O O . PRO A 1 87 ? -9.798 -12.088 20.083 1.00 82.31 87 PRO A O 1
ATOM 709 N N . HIS A 1 88 ? -8.211 -12.518 18.571 1.00 80.19 88 HIS A N 1
ATOM 710 C CA . HIS A 1 88 ? -7.164 -11.780 19.265 1.00 80.19 88 HIS A CA 1
ATOM 711 C C . HIS A 1 88 ? -7.409 -10.262 19.249 1.00 80.19 88 HIS A C 1
ATOM 713 O O . HIS A 1 88 ? -7.223 -9.601 20.269 1.00 80.19 88 HIS A O 1
ATOM 719 N N . GLU A 1 89 ? -7.810 -9.700 18.107 1.00 82.62 89 GLU A N 1
ATOM 720 C CA . GLU A 1 89 ? -8.150 -8.277 17.991 1.00 82.62 89 GLU A CA 1
ATOM 721 C C . GLU A 1 89 ? -9.413 -7.935 18.780 1.00 82.62 89 GLU A C 1
ATOM 723 O O . GLU A 1 89 ? -9.417 -6.934 19.496 1.00 82.62 89 GLU A O 1
ATOM 728 N N . GLU A 1 90 ? -10.432 -8.795 18.729 1.00 81.44 90 GLU A N 1
ATOM 729 C CA . GLU A 1 90 ? -11.661 -8.648 19.515 1.00 81.44 90 GLU A CA 1
ATOM 730 C C . GLU A 1 90 ? -11.350 -8.617 21.021 1.00 81.44 90 GLU A C 1
ATOM 732 O O . GLU A 1 90 ? -11.762 -7.699 21.735 1.00 81.44 90 GLU A O 1
ATOM 737 N N . ASN A 1 91 ? -10.536 -9.560 21.508 1.00 81.31 91 ASN A N 1
ATOM 738 C CA . ASN A 1 91 ? -10.115 -9.601 22.909 1.00 81.31 91 ASN A CA 1
ATOM 739 C C . ASN A 1 91 ? -9.319 -8.354 23.315 1.00 81.31 91 ASN A C 1
ATOM 741 O O . ASN A 1 91 ? -9.559 -7.789 24.385 1.00 81.31 91 ASN A O 1
ATOM 745 N N . ALA A 1 92 ? -8.402 -7.889 22.464 1.00 81.31 92 ALA A N 1
ATOM 746 C CA . ALA A 1 92 ? -7.640 -6.672 22.721 1.00 81.31 92 ALA A CA 1
ATOM 747 C C . ALA A 1 92 ? -8.547 -5.429 22.779 1.00 81.31 92 ALA A C 1
ATOM 749 O O . ALA A 1 92 ? -8.371 -4.581 23.657 1.00 81.31 92 ALA A O 1
ATOM 750 N N . GLN A 1 93 ? -9.546 -5.325 21.898 1.00 80.94 93 GLN A N 1
ATOM 751 C CA . GLN A 1 93 ? -10.526 -4.237 21.941 1.00 80.94 93 GLN A CA 1
ATOM 752 C C . GLN A 1 93 ? -11.382 -4.284 23.204 1.00 80.94 93 GLN A C 1
ATOM 754 O O . GLN A 1 93 ? -11.575 -3.248 23.843 1.00 80.94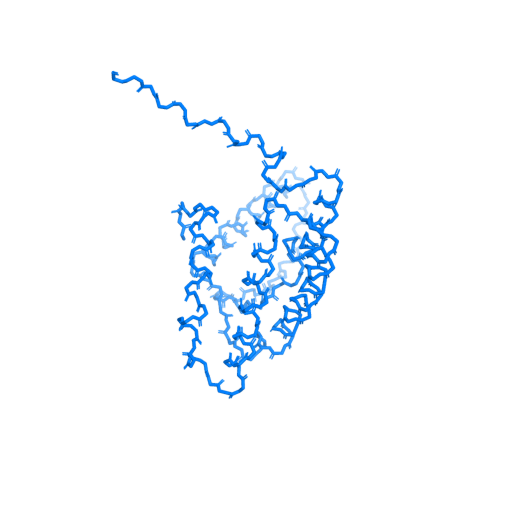 93 GLN A O 1
ATOM 759 N N . ASN A 1 94 ? -11.851 -5.467 23.602 1.00 81.56 94 ASN A N 1
ATOM 760 C CA . ASN A 1 94 ? -12.640 -5.645 24.819 1.00 81.56 94 ASN A CA 1
ATOM 761 C C . ASN A 1 94 ? -11.842 -5.237 26.066 1.00 81.56 94 ASN A C 1
ATOM 763 O O . ASN A 1 94 ? -12.352 -4.497 26.910 1.00 81.56 94 ASN A O 1
ATOM 767 N N . GLN A 1 95 ? -10.563 -5.620 26.142 1.00 83.56 95 GLN A N 1
ATOM 768 C CA . GLN A 1 95 ? -9.660 -5.195 27.217 1.00 83.56 95 GLN A CA 1
ATOM 769 C C . GLN A 1 95 ? -9.447 -3.675 27.228 1.00 83.56 95 GLN A C 1
ATOM 771 O O . GLN A 1 95 ? -9.525 -3.045 28.283 1.00 83.56 95 GLN A O 1
ATOM 776 N N . GLN A 1 96 ? -9.229 -3.054 26.065 1.00 81.50 96 GLN A N 1
ATOM 777 C CA . GLN A 1 96 ? -9.080 -1.598 25.970 1.00 81.50 96 GLN A CA 1
ATOM 778 C C . GLN A 1 96 ? -10.366 -0.852 26.341 1.00 81.50 96 GLN A C 1
ATOM 780 O O . GLN A 1 96 ? -10.304 0.178 27.012 1.00 81.50 96 GLN A O 1
ATOM 785 N N . ALA A 1 97 ? -11.530 -1.354 25.929 1.00 83.25 97 ALA A N 1
ATOM 786 C CA . ALA A 1 97 ? -12.822 -0.777 26.280 1.00 83.25 97 ALA A CA 1
ATOM 787 C C . ALA A 1 97 ? -13.079 -0.873 27.791 1.00 83.25 97 ALA A C 1
ATOM 789 O O . ALA A 1 97 ? -13.504 0.112 28.394 1.00 83.25 97 ALA A O 1
ATOM 790 N N . ALA A 1 98 ? -12.760 -2.011 28.414 1.00 82.62 98 ALA A N 1
ATOM 791 C CA . ALA A 1 98 ? -12.832 -2.179 29.864 1.00 82.62 98 ALA A CA 1
ATOM 792 C C . ALA A 1 98 ? -11.880 -1.218 30.596 1.00 82.62 98 ALA A C 1
ATOM 794 O O . ALA A 1 98 ? -12.294 -0.541 31.534 1.00 82.62 98 ALA A O 1
ATOM 795 N N . ALA A 1 99 ? -10.638 -1.072 30.121 1.00 84.75 99 ALA A N 1
ATOM 796 C CA . ALA A 1 99 ? -9.669 -0.141 30.698 1.00 84.75 99 ALA A CA 1
ATOM 797 C C . ALA A 1 99 ? -10.096 1.333 30.557 1.00 84.75 99 ALA A C 1
ATOM 799 O O . ALA A 1 99 ? -9.878 2.125 31.473 1.00 84.75 99 ALA A O 1
ATOM 800 N N . LYS A 1 100 ? -10.721 1.717 29.434 1.00 82.75 100 LYS A N 1
ATOM 801 C CA . LYS A 1 100 ? -11.277 3.069 29.240 1.00 82.75 100 LYS A CA 1
ATOM 802 C C . LYS A 1 100 ? -12.448 3.334 30.180 1.00 82.75 100 LYS A C 1
ATOM 804 O O . LYS A 1 100 ? -12.420 4.342 30.874 1.00 82.75 100 LYS A O 1
ATOM 809 N N . LYS A 1 101 ? -13.394 2.396 30.288 1.00 82.12 101 LYS A N 1
ATOM 810 C CA . LYS A 1 101 ? -14.509 2.489 31.244 1.00 82.12 101 LYS A CA 1
ATOM 811 C C . LYS A 1 101 ? -14.019 2.581 32.689 1.00 82.12 101 LYS A C 1
ATOM 813 O O . LYS A 1 101 ? -14.525 3.397 33.447 1.00 82.12 101 LYS A O 1
ATOM 818 N N . ALA A 1 102 ? -12.998 1.806 33.061 1.00 79.62 102 ALA A N 1
ATOM 819 C CA . ALA A 1 102 ? -12.393 1.877 34.390 1.00 79.62 102 ALA A CA 1
ATOM 820 C C . ALA A 1 102 ? -11.732 3.242 34.656 1.00 79.62 102 ALA A C 1
ATOM 822 O O . ALA A 1 102 ? -11.899 3.810 35.733 1.00 79.62 102 ALA A O 1
ATOM 823 N N . LYS A 1 103 ? -11.026 3.810 33.667 1.00 80.00 103 LYS A N 1
ATOM 824 C CA . LYS A 1 103 ? -10.437 5.157 33.771 1.00 80.00 103 LYS A CA 1
ATOM 825 C C . LYS A 1 103 ? -11.494 6.261 33.832 1.00 80.00 103 LYS A C 1
ATOM 827 O O . LYS A 1 103 ? -11.322 7.214 34.584 1.00 80.00 103 LYS A O 1
ATOM 832 N N . GLU A 1 104 ? -12.574 6.142 33.066 1.00 81.00 104 GLU A N 1
ATOM 833 C CA . GLU A 1 104 ? -13.700 7.084 33.077 1.00 81.00 104 GLU A CA 1
ATOM 834 C C . GLU A 1 104 ? -14.464 7.026 34.407 1.00 81.00 104 GLU A C 1
ATOM 836 O O . GLU A 1 104 ? -14.737 8.072 34.990 1.00 81.00 104 GLU A O 1
ATOM 841 N N . ALA A 1 105 ? -14.705 5.826 34.947 1.00 74.06 105 ALA A N 1
ATOM 842 C CA . ALA A 1 105 ? -15.305 5.634 36.267 1.00 74.06 105 ALA A CA 1
ATOM 843 C C . ALA A 1 105 ? -14.419 6.190 37.397 1.00 74.06 105 ALA A C 1
ATOM 845 O O . ALA A 1 105 ? -14.916 6.885 38.280 1.00 74.06 105 ALA A O 1
ATOM 846 N N . ALA A 1 106 ? -13.101 5.970 37.337 1.00 74.00 106 ALA A N 1
ATOM 847 C CA . ALA A 1 106 ? -12.156 6.548 38.295 1.00 74.00 106 ALA A CA 1
ATOM 848 C C . ALA A 1 106 ? -12.113 8.088 38.223 1.00 74.00 106 ALA A C 1
ATOM 850 O O . ALA A 1 106 ? -12.008 8.760 39.247 1.00 74.00 106 ALA A O 1
ATOM 851 N N . LYS A 1 107 ? -12.244 8.664 37.020 1.00 74.06 107 LYS A N 1
ATOM 852 C CA . LYS A 1 107 ? -12.280 10.121 36.813 1.00 74.06 107 LYS A CA 1
ATOM 853 C C . LYS A 1 107 ? -13.607 10.746 37.270 1.00 74.06 107 LYS A C 1
ATOM 855 O O . LYS A 1 107 ? -13.603 11.862 37.788 1.00 74.06 107 LYS A O 1
ATOM 860 N N . ALA A 1 108 ? -14.724 10.030 37.128 1.00 65.56 108 ALA A N 1
ATOM 861 C CA . ALA A 1 108 ? -16.031 10.437 37.647 1.00 65.56 108 ALA A CA 1
ATOM 862 C C . ALA A 1 108 ? -16.084 10.379 39.187 1.00 65.56 108 ALA A C 1
ATOM 864 O O . ALA A 1 108 ? -16.558 11.320 39.818 1.00 65.56 108 ALA A O 1
ATOM 865 N N . ALA A 1 109 ? -15.504 9.339 39.799 1.00 62.91 109 ALA A N 1
ATOM 866 C CA . ALA A 1 109 ? -15.396 9.219 41.256 1.00 62.91 109 ALA A CA 1
ATOM 867 C C . ALA A 1 109 ? -14.545 10.338 41.890 1.00 62.91 109 ALA A C 1
ATOM 869 O O . ALA A 1 109 ? -14.824 10.768 43.005 1.00 62.91 109 ALA A O 1
ATOM 870 N N . ALA A 1 110 ? -13.543 10.852 41.168 1.00 63.62 110 ALA A N 1
ATOM 871 C CA . ALA A 1 110 ? -12.694 11.954 41.622 1.00 63.62 110 ALA A CA 1
ATOM 872 C C . ALA A 1 110 ? -13.308 13.360 41.434 1.00 63.62 110 ALA A C 1
ATOM 874 O O . ALA A 1 110 ? -12.768 14.323 41.971 1.00 63.62 110 ALA A O 1
ATOM 875 N N . SER A 1 111 ? -14.399 13.507 40.667 1.00 59.25 111 SER A N 1
ATOM 876 C CA . SER A 1 111 ? -14.985 14.816 40.310 1.00 59.25 111 SER A CA 1
ATOM 877 C C . SER A 1 111 ? -16.380 15.085 40.890 1.00 59.25 111 SER A C 1
ATOM 879 O O . SER A 1 111 ? -16.902 16.179 40.696 1.00 59.25 111 SER A O 1
ATOM 881 N N . GLY A 1 112 ? -16.978 14.141 41.627 1.00 53.38 112 GLY A N 1
ATOM 882 C CA . GLY A 1 112 ? -18.207 14.368 42.405 1.00 53.38 112 GLY A CA 1
ATOM 883 C C . GLY A 1 112 ? -19.458 14.760 41.597 1.00 53.38 112 GLY A C 1
ATOM 884 O O . GLY A 1 112 ? -20.431 15.223 42.185 1.00 53.38 112 GLY A O 1
ATOM 885 N N . ALA A 1 113 ? -19.454 14.601 40.270 1.00 51.06 113 ALA A N 1
ATOM 886 C CA . ALA A 1 113 ? -20.581 14.956 39.405 1.00 51.06 113 ALA A CA 1
ATOM 887 C C . ALA A 1 113 ? -21.576 13.783 39.241 1.00 51.06 113 ALA A C 1
ATOM 889 O O . ALA A 1 113 ? -21.139 12.629 39.172 1.00 51.06 113 ALA A O 1
ATOM 890 N N . PRO A 1 114 ? -22.899 14.037 39.127 1.00 47.56 114 PRO A N 1
ATOM 891 C CA . PRO A 1 114 ? -23.888 12.982 38.928 1.00 47.56 114 PRO A CA 1
ATOM 892 C C . PRO A 1 114 ? -23.689 12.308 37.569 1.00 47.56 114 PRO A C 1
ATOM 894 O O . PRO A 1 114 ? -23.498 12.970 36.548 1.00 47.56 114 PRO A O 1
ATOM 897 N N . SER A 1 115 ? -23.748 10.980 37.561 1.00 49.53 115 SER A N 1
ATOM 898 C CA . SER A 1 115 ? -23.627 10.152 36.363 1.00 49.53 115 SER A CA 1
ATOM 899 C C . SER A 1 115 ? -24.737 10.492 35.350 1.00 49.53 115 SER A C 1
ATOM 901 O O . SER A 1 115 ? -25.913 10.420 35.712 1.00 49.53 115 SER A O 1
ATOM 903 N N . PRO A 1 116 ? -24.423 10.842 34.086 1.00 46.31 116 PRO A N 1
ATOM 904 C CA . PRO A 1 116 ? -25.434 10.954 33.035 1.00 46.31 116 PRO A CA 1
ATOM 905 C C . PRO A 1 116 ? -26.070 9.584 32.749 1.00 46.31 116 PRO A C 1
ATOM 907 O O . PRO A 1 116 ? -25.408 8.560 32.946 1.00 46.31 116 PRO A O 1
ATOM 910 N N . PRO A 1 117 ? -27.327 9.542 32.263 1.00 40.66 117 PRO A N 1
ATOM 911 C CA . PRO A 1 117 ? -28.061 8.302 32.070 1.00 40.66 117 PRO A CA 1
ATOM 912 C C . PRO A 1 117 ? -27.308 7.367 31.128 1.00 40.66 117 PRO A C 1
ATOM 914 O O . PRO A 1 117 ? -26.832 7.762 30.061 1.00 40.66 117 PRO A O 1
ATOM 917 N N . GLU A 1 118 ? -27.229 6.113 31.558 1.00 47.38 118 GLU A N 1
ATOM 918 C CA . GLU A 1 118 ? -26.631 4.989 30.862 1.00 47.38 118 GLU A CA 1
ATOM 919 C C . GLU A 1 118 ? -27.356 4.757 29.527 1.00 47.38 118 GLU A C 1
ATOM 921 O O . GLU A 1 118 ? -28.259 3.933 29.399 1.00 47.38 118 GLU A O 1
ATOM 926 N N . GLN A 1 119 ? -26.974 5.504 28.491 1.00 38.34 119 GLN A N 1
ATOM 927 C CA . GLN A 1 119 ? -27.324 5.167 27.120 1.00 38.34 119 GLN A CA 1
ATOM 928 C C . GLN A 1 119 ? -26.499 3.943 26.743 1.00 38.34 119 GLN A C 1
ATOM 930 O O . GLN A 1 119 ? -25.410 4.032 26.171 1.00 38.34 119 GLN A O 1
ATOM 935 N N . GLN A 1 120 ? -27.037 2.777 27.093 1.00 42.94 120 GLN A N 1
ATOM 936 C CA . GLN A 1 120 ? -26.618 1.482 26.589 1.00 42.94 120 GLN A CA 1
ATOM 937 C C . GLN A 1 120 ? -26.806 1.466 25.068 1.00 42.94 120 GLN A C 1
ATOM 939 O O . GLN A 1 120 ? -27.737 0.869 24.528 1.00 42.94 120 GLN A O 1
ATOM 944 N N . LYS A 1 121 ? -25.876 2.076 24.327 1.00 39.03 121 LYS A N 1
ATOM 945 C CA . LYS A 1 121 ? -25.559 1.590 22.988 1.00 39.03 121 LYS A CA 1
ATOM 946 C C . LYS A 1 121 ? -25.006 0.191 23.209 1.00 39.03 121 LYS A C 1
ATOM 948 O O . LYS A 1 121 ? -23.823 0.028 23.503 1.00 39.03 121 LYS A O 1
ATOM 953 N N . LYS A 1 122 ? -25.890 -0.809 23.123 1.00 40.09 122 LYS A N 1
ATOM 954 C CA . LYS A 1 122 ? -25.541 -2.222 22.978 1.00 40.09 122 LYS A CA 1
ATOM 955 C C . LYS A 1 122 ? -24.583 -2.329 21.789 1.00 40.09 122 LYS A C 1
ATOM 957 O O . LYS A 1 122 ? -25.011 -2.505 20.653 1.00 40.09 122 LYS A O 1
ATOM 962 N N . LYS A 1 123 ? -23.277 -2.176 22.020 1.00 47.78 123 LYS A N 1
ATOM 963 C CA . LYS A 1 123 ? -22.279 -2.724 21.107 1.00 47.78 123 LYS A CA 1
ATOM 964 C C . LYS A 1 123 ? -22.402 -4.223 21.296 1.00 47.78 123 LYS A C 1
ATOM 966 O O . LYS A 1 123 ? -22.037 -4.734 22.350 1.00 47.78 123 LYS A O 1
ATOM 971 N N . ALA A 1 124 ? -23.049 -4.862 20.326 1.00 44.38 124 ALA A N 1
ATOM 972 C CA . ALA A 1 124 ? -23.233 -6.299 20.290 1.00 44.38 124 ALA A CA 1
ATOM 973 C C . ALA A 1 124 ? -21.899 -6.980 20.620 1.00 44.38 124 ALA A C 1
ATOM 975 O O . ALA A 1 124 ? -20.866 -6.648 20.039 1.00 44.38 124 ALA A O 1
ATOM 976 N N . SER A 1 125 ? -21.935 -7.870 21.606 1.00 49.12 125 SER A N 1
ATOM 977 C CA . SER A 1 125 ? -20.816 -8.686 22.064 1.00 49.12 125 SER A CA 1
ATOM 978 C C . SER A 1 125 ? -20.511 -9.774 21.032 1.00 49.12 125 SER A C 1
ATOM 980 O O . SER A 1 125 ? -20.821 -10.946 21.243 1.00 49.12 125 SER A O 1
ATOM 982 N N . GLY A 1 126 ? -19.976 -9.373 19.884 1.00 57.19 126 GLY A N 1
ATOM 983 C CA . GLY A 1 126 ? -19.526 -10.296 18.855 1.00 57.19 126 GLY A CA 1
ATOM 984 C C . GLY A 1 126 ? -18.575 -9.635 17.869 1.00 57.19 126 GLY A C 1
ATOM 985 O O . GLY A 1 126 ? -18.618 -8.416 17.674 1.00 57.19 126 GLY A O 1
ATOM 986 N N . ALA A 1 127 ? -17.745 -10.472 17.243 1.00 62.28 127 ALA A N 1
ATOM 987 C CA . ALA A 1 127 ? -16.768 -10.100 16.231 1.00 62.28 127 ALA A CA 1
ATOM 988 C C . ALA A 1 127 ? -17.350 -9.092 15.230 1.00 62.28 127 ALA A C 1
ATOM 990 O O . ALA A 1 127 ? -18.271 -9.402 14.463 1.00 62.28 127 ALA A O 1
ATOM 991 N N . GLN A 1 128 ? -16.820 -7.867 15.264 1.00 67.69 128 GLN A N 1
ATOM 992 C CA . GLN A 1 128 ? -17.303 -6.787 14.415 1.00 67.69 128 GLN A CA 1
ATOM 993 C C . GLN A 1 128 ? -16.886 -7.032 12.967 1.00 67.69 128 GLN A C 1
ATOM 995 O O . GLN A 1 128 ? -15.792 -7.531 12.689 1.00 67.69 128 GLN A O 1
ATOM 1000 N N . PHE A 1 129 ? -17.766 -6.666 12.036 1.00 73.81 129 PHE A N 1
ATOM 1001 C CA . PHE A 1 129 ? -17.409 -6.629 10.626 1.00 73.81 129 PHE A CA 1
ATOM 1002 C C . PHE A 1 129 ? -16.330 -5.575 10.407 1.00 73.81 129 PHE A C 1
ATOM 1004 O O . PHE A 1 129 ? -16.456 -4.435 10.863 1.00 73.81 129 PHE A O 1
ATOM 1011 N N . LYS A 1 130 ? -15.265 -5.966 9.708 1.00 79.12 130 LYS A N 1
ATOM 1012 C CA . LYS A 1 130 ? -14.105 -5.115 9.476 1.00 79.12 130 LYS A CA 1
ATOM 1013 C C . LYS A 1 130 ? -13.854 -4.954 7.994 1.00 79.12 130 LYS A C 1
ATOM 1015 O O . LYS A 1 130 ? -13.441 -5.901 7.337 1.00 79.12 130 LYS A O 1
ATOM 1020 N N . LEU A 1 131 ? -14.054 -3.739 7.498 1.00 83.06 131 LEU A N 1
ATOM 1021 C CA . LEU A 1 131 ? -13.663 -3.357 6.146 1.00 83.06 131 LEU A CA 1
ATOM 1022 C C . LEU A 1 131 ? -12.223 -2.837 6.124 1.00 83.06 131 LEU A C 1
ATOM 1024 O O . LEU A 1 131 ? -11.679 -2.395 7.143 1.00 83.06 131 LEU A O 1
ATOM 1028 N N . PHE A 1 132 ? -11.618 -2.874 4.940 1.00 84.62 132 PHE A N 1
ATOM 1029 C CA . PHE A 1 132 ? -10.311 -2.280 4.701 1.00 84.62 132 PHE A CA 1
ATOM 1030 C C . PHE A 1 132 ? -10.367 -0.757 4.878 1.00 84.62 132 PHE A C 1
ATOM 1032 O O . PHE A 1 132 ? -11.255 -0.088 4.351 1.00 84.62 132 PHE A O 1
ATOM 1039 N N . SER A 1 133 ? -9.418 -0.201 5.635 1.00 86.19 133 SER A N 1
ATOM 1040 C CA . SER A 1 133 ? -9.364 1.234 5.923 1.00 86.19 133 SER A CA 1
ATOM 1041 C C . SER A 1 133 ? -8.341 1.933 5.035 1.00 86.19 133 SER A C 1
ATOM 1043 O O . SER A 1 133 ? -7.141 1.675 5.140 1.00 86.19 133 SER A O 1
ATOM 1045 N N . LEU A 1 134 ? -8.814 2.879 4.222 1.00 86.31 134 LEU A N 1
ATOM 1046 C CA . LEU A 1 134 ? -7.963 3.741 3.395 1.00 86.31 134 LEU A CA 1
ATOM 1047 C C . LEU A 1 134 ? -7.248 4.842 4.194 1.00 86.31 134 LEU A C 1
ATOM 1049 O O . LEU A 1 134 ? -6.275 5.409 3.712 1.00 86.31 134 LEU A O 1
ATOM 1053 N N . ALA A 1 135 ? -7.684 5.122 5.425 1.00 84.88 135 ALA A N 1
ATOM 1054 C CA . ALA A 1 135 ? -7.104 6.166 6.275 1.00 84.88 135 ALA A CA 1
ATOM 1055 C C . ALA A 1 135 ? -5.791 5.737 6.961 1.00 84.88 135 ALA A C 1
ATOM 1057 O O . ALA A 1 135 ? -5.264 6.442 7.825 1.00 84.88 135 ALA A O 1
ATOM 1058 N N . ALA A 1 136 ? -5.270 4.550 6.642 1.00 85.25 136 ALA A N 1
ATOM 1059 C CA . ALA A 1 136 ? -4.016 4.081 7.201 1.00 85.25 136 ALA A CA 1
ATOM 1060 C C . ALA A 1 136 ? -2.854 4.945 6.691 1.00 85.25 136 ALA A C 1
ATOM 1062 O O . ALA A 1 136 ? -2.613 5.017 5.489 1.00 85.25 136 ALA A O 1
ATOM 1063 N N . TYR A 1 137 ? -2.069 5.513 7.614 1.00 85.75 137 TYR A N 1
ATOM 1064 C CA . TYR A 1 137 ? -0.890 6.332 7.291 1.00 85.75 137 TYR A CA 1
ATOM 1065 C C . TYR A 1 137 ? 0.036 5.677 6.255 1.00 85.75 137 TYR A C 1
ATOM 1067 O O . TYR A 1 137 ? 0.544 6.344 5.360 1.00 85.75 137 TYR A O 1
ATOM 1075 N N . LYS A 1 138 ? 0.196 4.349 6.334 1.00 83.25 138 LYS A N 1
ATOM 1076 C CA . LYS A 1 138 ? 1.018 3.568 5.402 1.00 83.25 138 LYS A CA 1
ATOM 1077 C C . LYS A 1 138 ? 0.634 3.789 3.937 1.00 83.25 138 LYS A C 1
ATOM 1079 O O . LYS A 1 138 ? 1.522 3.800 3.099 1.00 83.25 138 LYS A O 1
ATOM 1084 N N . LEU A 1 139 ? -0.655 3.966 3.641 1.00 85.12 139 LEU A N 1
ATOM 1085 C CA . LEU A 1 139 ? -1.146 4.186 2.280 1.00 85.12 139 LEU A CA 1
ATOM 1086 C C . LEU A 1 139 ? -0.815 5.594 1.785 1.00 85.12 139 LEU A C 1
ATOM 1088 O O . LEU A 1 139 ? -0.398 5.759 0.645 1.00 85.12 139 LEU A O 1
ATOM 1092 N N . HIS A 1 140 ? -0.933 6.601 2.651 1.00 85.00 140 HIS A N 1
ATOM 1093 C CA . HIS A 1 140 ? -0.575 7.978 2.306 1.00 85.00 140 HIS A CA 1
ATOM 1094 C C . HIS A 1 140 ? 0.936 8.153 2.118 1.00 85.00 140 HIS A C 1
ATOM 1096 O O . HIS A 1 140 ? 1.362 8.848 1.200 1.00 85.00 140 HIS A O 1
ATOM 1102 N N . ALA A 1 141 ? 1.736 7.444 2.916 1.00 87.06 141 ALA A N 1
ATOM 1103 C CA . ALA A 1 141 ? 3.190 7.484 2.833 1.00 87.06 141 ALA A CA 1
ATOM 1104 C C . ALA A 1 141 ? 3.758 6.855 1.544 1.00 87.06 141 ALA A C 1
ATOM 1106 O O . ALA A 1 141 ? 4.909 7.122 1.213 1.00 87.06 141 ALA A O 1
ATOM 1107 N N . LEU A 1 142 ? 2.991 6.048 0.790 1.00 87.06 142 LEU A N 1
ATOM 1108 C CA . LEU A 1 142 ? 3.468 5.405 -0.449 1.00 87.06 142 LEU A CA 1
ATOM 1109 C C . LEU A 1 142 ? 4.014 6.425 -1.457 1.00 87.06 142 LEU A C 1
ATOM 1111 O O . LEU A 1 142 ? 5.076 6.221 -2.038 1.00 87.06 142 LEU A O 1
ATOM 1115 N N . ASN A 1 143 ? 3.325 7.551 -1.638 1.00 85.69 143 ASN A N 1
ATOM 1116 C CA . ASN A 1 143 ? 3.761 8.582 -2.578 1.00 85.69 143 ASN A CA 1
ATOM 1117 C C . ASN A 1 143 ? 4.953 9.404 -2.053 1.00 85.69 143 ASN A C 1
ATOM 1119 O O . ASN A 1 143 ? 5.720 9.960 -2.842 1.00 85.69 143 ASN A O 1
ATOM 1123 N N . ASP A 1 144 ? 5.142 9.450 -0.734 1.00 88.25 144 ASP A N 1
ATOM 1124 C CA . ASP A 1 144 ? 6.255 10.173 -0.120 1.00 88.25 144 ASP A CA 1
ATOM 1125 C C . ASP A 1 144 ? 7.596 9.477 -0.373 1.00 88.25 144 ASP A C 1
ATOM 1127 O O . ASP A 1 144 ? 8.605 10.165 -0.498 1.00 88.25 144 ASP A O 1
ATOM 1131 N N . TYR A 1 145 ? 7.613 8.151 -0.577 1.00 86.94 145 TYR A N 1
ATOM 1132 C CA . TYR A 1 145 ? 8.837 7.408 -0.919 1.00 86.94 145 TYR A CA 1
ATOM 1133 C C . TYR A 1 145 ? 9.551 7.980 -2.144 1.00 86.94 145 TYR A C 1
ATOM 1135 O O . TYR A 1 145 ? 10.770 8.123 -2.134 1.00 86.94 145 TYR A O 1
ATOM 1143 N N . LEU A 1 146 ? 8.806 8.359 -3.185 1.00 87.69 146 LEU A N 1
ATOM 1144 C CA . LEU A 1 146 ? 9.382 8.967 -4.385 1.00 87.69 146 LEU A CA 1
ATOM 1145 C C . LEU A 1 146 ? 10.071 10.296 -4.077 1.00 87.69 146 LEU A C 1
ATOM 1147 O O . LEU A 1 146 ? 11.170 10.552 -4.565 1.00 87.69 146 LEU A O 1
ATOM 1151 N N . ARG A 1 147 ? 9.438 11.137 -3.250 1.00 88.56 147 ARG A N 1
ATOM 1152 C CA . ARG A 1 147 ? 10.038 12.401 -2.810 1.00 88.56 147 ARG A CA 1
ATOM 1153 C C . ARG A 1 147 ? 11.274 12.138 -1.961 1.00 88.56 147 ARG A C 1
ATOM 1155 O O . ARG A 1 147 ? 12.302 12.758 -2.204 1.00 88.56 147 ARG A O 1
ATOM 1162 N N . SER A 1 148 ? 11.207 11.200 -1.020 1.00 88.88 148 SER A N 1
ATOM 1163 C CA . SER A 1 148 ? 12.353 10.824 -0.191 1.00 88.88 148 SER A CA 1
ATOM 1164 C C . SER A 1 148 ? 13.534 10.349 -1.034 1.00 88.88 148 SER A C 1
ATOM 1166 O O . SER A 1 148 ? 14.649 10.797 -0.796 1.00 88.88 148 SER A O 1
ATOM 1168 N N . ILE A 1 149 ? 13.286 9.529 -2.058 1.00 88.94 149 ILE A N 1
ATOM 1169 C CA . ILE A 1 149 ? 14.334 9.023 -2.951 1.00 88.94 149 ILE A CA 1
ATOM 1170 C C . ILE A 1 149 ? 15.000 10.148 -3.750 1.00 88.94 149 ILE A C 1
ATOM 1172 O O . ILE A 1 149 ? 16.215 10.145 -3.929 1.00 88.94 149 ILE A O 1
ATOM 1176 N N . LEU A 1 150 ? 14.219 11.130 -4.202 1.00 87.88 150 LEU A N 1
ATOM 1177 C CA . LEU A 1 150 ? 14.735 12.290 -4.931 1.00 87.88 150 LEU A CA 1
ATOM 1178 C C . LEU A 1 150 ? 15.570 13.229 -4.051 1.00 87.88 150 LEU A C 1
ATOM 1180 O O . LEU A 1 150 ? 16.555 13.781 -4.530 1.00 87.88 150 LEU A O 1
ATOM 1184 N N . LEU A 1 151 ? 15.165 13.440 -2.795 1.00 88.88 151 LEU A N 1
ATOM 1185 C CA . LEU A 1 151 ? 15.832 14.388 -1.896 1.00 88.88 151 LEU A CA 1
ATOM 1186 C C . LEU A 1 151 ? 17.035 13.782 -1.165 1.00 88.88 151 LEU A C 1
ATOM 1188 O O . LEU A 1 151 ? 18.028 14.473 -0.960 1.00 88.88 151 LEU A O 1
ATOM 1192 N N . PHE A 1 152 ? 16.936 12.521 -0.744 1.00 85.50 152 PHE A N 1
ATOM 1193 C CA . PHE A 1 152 ? 17.894 11.892 0.173 1.00 85.50 152 PHE A CA 1
ATOM 1194 C C . PHE A 1 152 ? 18.637 10.697 -0.439 1.00 85.50 152 PHE A C 1
ATOM 1196 O O . PHE A 1 152 ? 19.485 10.102 0.224 1.00 85.50 152 PHE A O 1
ATOM 1203 N N . GLY A 1 153 ? 18.343 10.344 -1.692 1.00 84.88 153 GLY A N 1
ATOM 1204 C CA . GLY A 1 153 ? 18.868 9.139 -2.329 1.00 84.88 153 GLY A CA 1
ATOM 1205 C C . GLY A 1 153 ? 18.079 7.886 -1.950 1.00 84.88 153 GLY A C 1
ATOM 1206 O O . GLY A 1 153 ? 17.009 7.946 -1.352 1.00 84.88 153 GLY A O 1
ATOM 1207 N N . THR A 1 154 ? 18.579 6.719 -2.336 1.00 84.50 154 THR A N 1
ATOM 1208 C CA . THR A 1 154 ? 17.893 5.436 -2.127 1.00 84.50 154 THR A CA 1
ATOM 1209 C C . THR A 1 154 ? 17.718 5.104 -0.648 1.00 84.50 154 THR A C 1
ATOM 1211 O O . THR A 1 154 ? 18.490 5.544 0.201 1.00 84.50 154 THR A O 1
ATOM 1214 N N . THR A 1 155 ? 16.715 4.285 -0.313 1.00 73.00 155 THR A N 1
ATOM 1215 C CA . THR A 1 155 ? 16.403 3.935 1.087 1.00 73.00 155 THR A CA 1
ATOM 1216 C C . THR A 1 155 ? 17.553 3.235 1.823 1.00 73.00 155 THR A C 1
ATOM 1218 O O . THR A 1 155 ? 17.563 3.209 3.052 1.00 73.00 155 THR A O 1
ATOM 1221 N N . ASP A 1 156 ? 18.515 2.656 1.095 1.00 68.75 156 ASP A N 1
ATOM 1222 C CA . ASP A 1 156 ? 19.736 2.085 1.669 1.00 68.75 156 ASP A CA 1
ATOM 1223 C C . ASP A 1 156 ? 20.835 3.124 1.938 1.00 68.75 156 ASP A C 1
ATOM 1225 O O . ASP A 1 156 ? 21.777 2.815 2.647 1.00 68.75 156 ASP A O 1
ATOM 1229 N N . SER A 1 157 ? 20.732 4.357 1.440 1.00 63.91 157 SER A N 1
ATOM 1230 C CA . SER A 1 157 ? 21.778 5.375 1.621 1.00 63.91 157 SER A CA 1
ATOM 1231 C C . SER A 1 157 ? 21.708 6.095 2.976 1.00 63.91 157 SER A C 1
ATOM 1233 O O . SER A 1 157 ? 22.732 6.529 3.494 1.00 63.91 157 SER A O 1
ATOM 1235 N N . TYR A 1 158 ? 20.519 6.222 3.576 1.00 64.00 158 TYR A N 1
ATOM 1236 C CA . TYR A 1 158 ? 20.301 7.011 4.803 1.00 64.00 158 TYR A CA 1
ATOM 1237 C C . TYR A 1 158 ? 19.759 6.196 5.990 1.00 64.00 158 TYR A C 1
ATOM 1239 O O . TYR A 1 158 ? 19.435 6.756 7.040 1.00 64.00 158 TYR A O 1
ATOM 1247 N N . SER A 1 159 ? 19.657 4.869 5.858 1.00 57.84 159 SER A N 1
ATOM 1248 C CA . SER A 1 159 ? 19.300 3.996 6.979 1.00 57.84 159 SER A CA 1
ATOM 1249 C C . SER A 1 159 ? 20.505 3.791 7.899 1.00 57.84 159 SER A C 1
ATOM 1251 O O . SER A 1 159 ? 21.487 3.153 7.533 1.00 57.84 159 SER A O 1
ATOM 1253 N N . THR A 1 160 ? 20.425 4.273 9.139 1.00 55.91 160 THR A N 1
ATOM 1254 C CA . THR A 1 160 ? 21.476 4.070 10.154 1.00 55.91 160 THR A CA 1
ATOM 1255 C C . THR A 1 160 ? 21.526 2.636 10.704 1.00 55.91 160 THR A C 1
ATOM 1257 O O . THR A 1 160 ? 22.432 2.302 11.461 1.00 55.91 160 THR A O 1
ATOM 1260 N N . GLN A 1 161 ? 20.605 1.751 10.293 1.00 56.12 161 GLN A N 1
ATOM 1261 C CA . GLN A 1 161 ? 20.611 0.319 10.646 1.00 56.12 161 GLN A CA 1
ATOM 1262 C C . GLN A 1 161 ? 21.568 -0.534 9.791 1.00 56.12 161 GLN A C 1
ATOM 1264 O O . GLN A 1 161 ? 21.499 -1.760 9.827 1.00 56.12 161 GLN A O 1
ATOM 1269 N N . ILE A 1 162 ? 22.465 0.083 9.019 1.00 55.03 162 ILE A N 1
ATOM 1270 C CA . ILE A 1 162 ? 23.448 -0.633 8.186 1.00 55.03 162 ILE A CA 1
ATOM 1271 C C . ILE A 1 162 ? 24.641 -1.147 9.016 1.00 55.03 162 ILE A C 1
ATOM 1273 O O . ILE A 1 162 ? 25.417 -1.970 8.537 1.00 55.03 162 ILE A O 1
ATOM 1277 N N . VAL A 1 163 ? 24.764 -0.755 10.291 1.00 50.41 163 VAL A N 1
ATOM 1278 C CA . VAL A 1 163 ? 25.894 -1.139 11.150 1.00 50.41 163 VAL A CA 1
ATOM 1279 C C . VAL A 1 163 ? 25.421 -1.871 12.410 1.00 50.41 163 VAL A C 1
ATOM 1281 O O . VAL A 1 163 ? 25.224 -1.260 13.455 1.00 50.41 163 VAL A O 1
ATOM 1284 N N . SER A 1 164 ? 25.267 -3.195 12.317 1.00 55.22 164 SER A N 1
ATOM 1285 C CA . SER A 1 164 ? 25.524 -4.133 13.429 1.00 55.22 164 SER A CA 1
ATOM 1286 C C . SER A 1 164 ? 25.528 -5.595 12.960 1.00 55.22 164 SER A C 1
ATOM 1288 O O . SER A 1 164 ? 24.759 -6.431 13.420 1.00 55.22 164 SER A O 1
ATOM 1290 N N . CYS A 1 165 ? 26.455 -5.929 12.062 1.00 49.16 165 CYS A N 1
ATOM 1291 C CA . CYS A 1 165 ? 26.938 -7.304 11.913 1.00 49.16 165 CYS A CA 1
ATOM 1292 C C . CYS A 1 165 ? 28.464 -7.315 12.037 1.00 49.16 165 CYS A C 1
ATOM 1294 O O . CYS A 1 165 ? 29.174 -7.674 11.105 1.00 49.16 165 CYS A O 1
ATOM 1296 N N . THR A 1 166 ? 28.979 -6.906 13.193 1.00 48.47 166 THR A N 1
ATOM 1297 C CA . THR A 1 166 ? 30.256 -7.433 13.678 1.00 48.47 166 THR A CA 1
ATOM 1298 C C . THR A 1 166 ? 29.919 -8.484 14.726 1.00 48.47 166 THR A C 1
ATOM 1300 O O . THR A 1 166 ? 29.601 -8.179 15.872 1.00 48.47 166 THR A O 1
ATOM 1303 N N . SER A 1 167 ? 29.900 -9.749 14.307 1.00 48.31 167 SER A N 1
ATOM 1304 C CA . SER A 1 167 ? 29.925 -10.870 15.243 1.00 48.31 167 SER A CA 1
ATOM 1305 C C . SER A 1 167 ? 31.234 -10.823 16.041 1.00 48.31 167 SER A C 1
ATOM 1307 O O . SER A 1 167 ? 32.288 -10.616 15.432 1.00 48.31 167 SER A O 1
ATOM 1309 N N . PRO A 1 168 ? 31.207 -11.024 17.369 1.00 59.72 168 PRO A N 1
ATOM 1310 C CA . PRO A 1 168 ? 32.425 -11.171 18.145 1.00 59.72 168 PRO A CA 1
ATOM 1311 C C . PRO A 1 168 ? 33.072 -12.532 17.844 1.00 59.72 168 PRO A C 1
ATOM 1313 O O . PRO A 1 168 ? 32.397 -13.557 17.871 1.00 59.72 168 PRO A O 1
ATOM 1316 N N . THR A 1 169 ? 34.368 -12.476 17.529 1.00 51.41 169 THR A N 1
ATOM 1317 C CA . THR A 1 169 ? 35.441 -13.447 17.836 1.00 51.41 169 THR A CA 1
ATOM 1318 C C . THR A 1 169 ? 35.122 -14.949 17.835 1.00 51.41 169 THR A C 1
ATOM 1320 O O . THR A 1 169 ? 34.431 -15.443 18.725 1.00 51.41 169 THR A O 1
ATOM 1323 N N . PHE A 1 170 ? 35.813 -15.676 16.952 1.00 52.28 170 PHE A N 1
ATOM 1324 C CA . PHE A 1 170 ? 36.580 -16.869 17.327 1.00 52.28 170 PHE A CA 1
ATOM 1325 C C . PHE A 1 170 ? 38.038 -16.653 16.924 1.00 52.28 170 PHE A C 1
ATOM 1327 O O . PHE A 1 170 ? 38.243 -16.026 15.858 1.00 52.28 170 PHE A O 1
#

Sequence (170 aa):
MKKLRALDFKDILQVAILCFEGLFPAPFDGYLQDLLWDLAVWLSYGKLRQHTGSTLNSFRVTTTSLSFQIHKFANTICPQFHTKETPHEENAQNQQAAAKKAKEAAKAAASGAPSPPEQQKKKASGAQFKLFSLAAYKLHALNDYLRSILLFGTTDSYSTQIVSCTSPTF

Foldseek 3Di:
DPDDDPVNVLVCLVCVLVVLQVVDDPPVSVLVNQLSVLVNLLVVLLPDQDDDPVSLVVNLVSLVSNLVSVVCCQPPVQVVDQDFDDPVVLVVVVVVVVVVVVVVVVVCVVPVDDDDDPPPPCPDSDTDGDGDDPPDVVSVCSNVSSVCCVPPNHPVRPDPVPDDPPDDDD

pLDDT: mean 78.58, std 15.14, range [38.34, 94.25]

Secondary structure (DSSP, 8-state):
-----HHHHHHHHHHHHHHTTTTS-TTHHHHHHHHHHHHHHHHHHHT-SS--HHHHHHHHHHHHHHHHHHHHIIIIIGGGS--B--HHHHHHHHHHHHHHHHHHHHHHHTTTPPPPP-------SS--B-PPPTT-HHHHTTTHHHHHHHHH--TTTS-GGG--------

Radius of gyration: 22.73 Å; chains: 1; bounding box: 65×34×59 Å

Organism: Piloderma croceum (strain F 1598) (NCBI:txid765440)